Protein AF-A0AA97M068-F1 (afdb_monomer_lite)

Radius of gyration: 18.63 Å; chains: 1; bounding box: 34×58×49 Å

Secondary structure (DSSP, 8-state):
------PPPPPPS--HHHHHHH-S-EEEEESSSS-GGG--HHHHHHHHHHHH-TT--HHHHHHHHHHHHHHHGGGG-TTS-EEEEE-GGGGG--SS-TT--TT-TTGGG-TT----------

Foldseek 3Di:
DDDDPPDPPDPPPDPPLVVQVPAQEAEDEDDQAFTLLPDDLLRQLLVCDVVVDPDDDPVNSVVSSVSSVSSNVSVPDPRYYYHYDDDPVNVVDDSRPPDQPPPPPDLVPDPCNPPDPDDDDD

Organism: NCBI:txid483545

Sequence (122 aa):
MTGRARQPPRPSRFDPVRLEAAATHIRTFELGFIPGLLQHERYARTAIRAASGAGLSEEELDHFVSVRKQRQQILTRDENPVDAVVHKALLHQHLDEPDAPPNSAAWWNTPNAPTSPSRSFR

Structure (mmCIF, N/CA/C/O backbone):
data_AF-A0AA97M068-F1
#
_entry.id   AF-A0AA97M068-F1
#
loop_
_atom_site.group_PDB
_atom_site.id
_atom_site.type_symbol
_atom_site.label_atom_id
_atom_site.label_alt_id
_atom_site.label_comp_id
_atom_site.label_asym_id
_atom_site.label_entity_id
_atom_site.label_seq_id
_atom_site.pdbx_PDB_ins_code
_atom_site.Cartn_x
_atom_site.Cartn_y
_atom_site.Cartn_z
_atom_site.occupancy
_atom_site.B_iso_or_equiv
_atom_site.auth_seq_id
_atom_site.auth_comp_id
_atom_site.auth_asym_id
_atom_site.auth_atom_id
_atom_site.pdbx_PDB_model_num
ATOM 1 N N . MET A 1 1 ? 11.736 28.015 -32.429 1.00 41.38 1 MET A N 1
ATOM 2 C CA . MET A 1 1 ? 12.185 26.969 -31.483 1.00 41.38 1 MET A CA 1
ATOM 3 C C . MET A 1 1 ? 11.564 27.277 -30.131 1.00 41.38 1 MET A C 1
ATOM 5 O O . MET A 1 1 ? 12.128 28.053 -29.375 1.00 41.38 1 MET A O 1
ATOM 9 N N . THR A 1 2 ? 10.360 26.774 -29.861 1.00 43.75 2 THR A N 1
ATOM 10 C CA . THR A 1 2 ? 9.629 27.106 -28.627 1.00 43.75 2 THR A CA 1
ATOM 11 C C . THR A 1 2 ? 9.717 25.906 -27.695 1.00 43.75 2 THR A C 1
ATOM 13 O O . THR A 1 2 ? 9.081 24.882 -27.936 1.00 43.75 2 THR A O 1
ATOM 16 N N . GLY A 1 3 ? 10.579 26.003 -26.681 1.00 41.25 3 GLY A N 1
ATOM 17 C CA . GLY A 1 3 ? 10.739 24.973 -25.659 1.00 41.25 3 GLY A CA 1
ATOM 18 C C . GLY A 1 3 ? 9.432 24.797 -24.895 1.00 41.25 3 GLY A C 1
ATOM 19 O O . GLY A 1 3 ? 8.952 25.727 -24.250 1.00 41.25 3 GLY A O 1
ATOM 20 N N . ARG A 1 4 ? 8.832 23.609 -24.995 1.00 43.88 4 ARG A N 1
ATOM 21 C CA . ARG A 1 4 ? 7.651 23.237 -24.215 1.00 43.88 4 ARG A CA 1
ATOM 22 C C . ARG A 1 4 ? 8.056 23.228 -22.742 1.00 43.88 4 ARG A C 1
ATOM 24 O O . ARG A 1 4 ? 8.814 22.358 -22.321 1.00 43.88 4 ARG A O 1
ATOM 31 N N . ALA A 1 5 ? 7.579 24.212 -21.983 1.00 51.50 5 ALA A N 1
ATOM 32 C CA . ALA A 1 5 ? 7.773 24.270 -20.542 1.00 51.50 5 ALA A CA 1
ATOM 33 C C . ALA A 1 5 ? 7.322 22.942 -19.913 1.00 51.50 5 ALA A C 1
ATOM 35 O O . ALA A 1 5 ? 6.223 22.452 -20.193 1.00 51.50 5 ALA A O 1
ATOM 36 N N . ARG A 1 6 ? 8.193 22.346 -19.092 1.00 50.25 6 ARG A N 1
ATOM 37 C CA . ARG A 1 6 ? 7.891 21.157 -18.292 1.00 50.25 6 ARG A CA 1
ATOM 38 C C . ARG A 1 6 ? 6.772 21.555 -17.328 1.00 50.25 6 ARG A C 1
ATOM 40 O O . ARG A 1 6 ? 6.992 22.339 -16.411 1.00 50.25 6 ARG A O 1
ATOM 47 N N . GLN A 1 7 ? 5.549 21.118 -17.617 1.00 51.28 7 GLN A N 1
ATOM 48 C CA . GLN A 1 7 ? 4.380 21.467 -16.817 1.00 51.28 7 GLN A CA 1
ATOM 49 C C . GLN A 1 7 ? 4.585 20.920 -15.394 1.00 51.28 7 GLN A C 1
ATOM 51 O O . GLN A 1 7 ? 4.906 19.735 -15.272 1.00 51.28 7 GLN A O 1
ATOM 56 N N . PRO A 1 8 ? 4.427 21.734 -14.332 1.00 38.62 8 PRO A N 1
ATOM 57 C CA . PRO A 1 8 ? 4.489 21.224 -12.968 1.00 38.62 8 PRO A CA 1
ATOM 58 C C . PRO A 1 8 ? 3.429 20.129 -12.771 1.00 38.62 8 PRO A C 1
ATOM 60 O O . PRO A 1 8 ? 2.366 20.192 -13.409 1.00 38.62 8 PRO A O 1
ATOM 63 N N . PRO A 1 9 ? 3.698 19.123 -11.919 1.00 50.00 9 PRO A N 1
ATOM 64 C CA . PRO A 1 9 ? 2.733 18.071 -11.636 1.00 50.00 9 PRO A CA 1
ATOM 65 C C . PRO A 1 9 ? 1.425 18.716 -11.173 1.00 50.00 9 PRO A C 1
ATOM 67 O O . PRO A 1 9 ? 1.411 19.579 -10.294 1.00 50.00 9 PRO A O 1
ATOM 70 N N . ARG A 1 10 ? 0.312 18.351 -11.819 1.00 40.53 10 ARG A N 1
ATOM 71 C CA . ARG A 1 10 ? -1.005 18.859 -11.426 1.00 40.53 10 ARG A CA 1
ATOM 72 C C . ARG A 1 10 ? -1.267 18.435 -9.977 1.00 40.53 10 ARG A C 1
ATOM 74 O O . ARG A 1 10 ? -1.094 17.250 -9.689 1.00 40.53 10 ARG A O 1
ATOM 81 N N . PRO A 1 11 ? -1.713 19.337 -9.083 1.00 47.56 11 PRO A N 1
ATOM 82 C CA . PRO A 1 11 ? -2.094 18.930 -7.741 1.00 47.56 11 PRO A CA 1
ATOM 83 C C . PRO A 1 11 ? -3.225 17.908 -7.853 1.00 47.56 11 PRO A C 1
ATOM 85 O O . PRO A 1 11 ? -4.268 18.172 -8.461 1.00 47.56 11 PRO A O 1
ATOM 88 N N . SER A 1 12 ? -2.999 16.716 -7.307 1.00 55.00 12 SER A N 1
ATOM 89 C CA . SER A 1 12 ? -4.045 15.711 -7.183 1.00 55.00 12 SER A CA 1
ATOM 90 C C . SER A 1 12 ? -5.151 16.292 -6.302 1.00 55.00 12 SER A C 1
ATOM 92 O O . SER A 1 12 ? -4.901 16.678 -5.164 1.00 55.00 12 SER A O 1
ATOM 94 N N . ARG A 1 13 ? -6.393 16.333 -6.799 1.00 53.31 13 ARG A N 1
ATOM 95 C CA . ARG A 1 13 ? -7.581 16.615 -5.965 1.00 53.31 13 ARG A CA 1
ATOM 96 C C . ARG A 1 13 ? -7.794 15.564 -4.864 1.00 53.31 13 ARG A C 1
ATOM 98 O O . ARG A 1 13 ? -8.648 15.757 -4.006 1.00 53.31 13 ARG A O 1
ATOM 105 N N . PHE A 1 14 ? -7.032 14.476 -4.894 1.00 60.50 14 PHE A N 1
ATOM 106 C CA . PHE A 1 14 ? -7.046 13.402 -3.919 1.00 60.50 14 PHE A CA 1
ATOM 107 C C . PHE A 1 14 ? -5.750 13.446 -3.112 1.00 60.50 14 PHE A C 1
ATOM 109 O O . PHE A 1 14 ? -4.698 13.033 -3.604 1.00 60.50 14 PHE A O 1
ATOM 116 N N . ASP A 1 15 ? -5.846 13.966 -1.890 1.00 78.12 15 ASP A N 1
ATOM 117 C CA . ASP A 1 15 ? -4.848 13.788 -0.837 1.00 78.12 15 ASP A CA 1
ATOM 118 C C . ASP A 1 15 ? -5.284 12.578 0.008 1.00 78.12 15 ASP A C 1
ATOM 120 O O . ASP A 1 15 ? -6.156 12.715 0.875 1.00 78.12 15 ASP A O 1
ATOM 124 N N . PRO A 1 16 ? -4.760 11.374 -0.282 1.00 73.62 16 PRO A N 1
ATOM 125 C CA . PRO A 1 16 ? -5.200 10.156 0.384 1.00 73.62 16 PRO A CA 1
ATOM 126 C C . PRO A 1 16 ? -4.910 10.193 1.884 1.00 73.62 16 PRO A C 1
ATOM 128 O O . PRO A 1 16 ? -5.724 9.695 2.646 1.00 73.62 16 PRO A O 1
ATOM 131 N N . VAL A 1 17 ? -3.828 10.846 2.322 1.00 81.69 17 VAL A N 1
ATOM 132 C CA . VAL A 1 17 ? -3.455 10.917 3.743 1.00 81.69 17 VAL A CA 1
ATOM 133 C C . VAL A 1 17 ? -4.511 11.687 4.534 1.00 81.69 17 VAL A C 1
ATOM 135 O O . VAL A 1 17 ? -4.922 11.262 5.613 1.00 81.69 17 VAL A O 1
ATOM 138 N N . ARG A 1 18 ? -5.000 12.806 3.989 1.00 82.75 18 ARG A N 1
ATOM 139 C CA . ARG A 1 18 ? -6.067 13.584 4.637 1.00 82.75 18 ARG A CA 1
ATOM 140 C C . ARG A 1 18 ? -7.398 12.843 4.679 1.00 82.75 18 ARG A C 1
ATOM 142 O O . ARG A 1 18 ? -8.105 12.946 5.677 1.00 82.75 18 ARG A O 1
ATOM 149 N N . LEU A 1 19 ? -7.745 12.125 3.612 1.00 84.00 19 LEU A N 1
ATOM 150 C CA . LEU A 1 19 ? -8.979 11.337 3.564 1.00 84.00 19 LEU A CA 1
ATOM 151 C C . LEU A 1 19 ? -8.920 10.151 4.532 1.00 84.00 19 LEU A C 1
ATOM 153 O O . LEU A 1 19 ?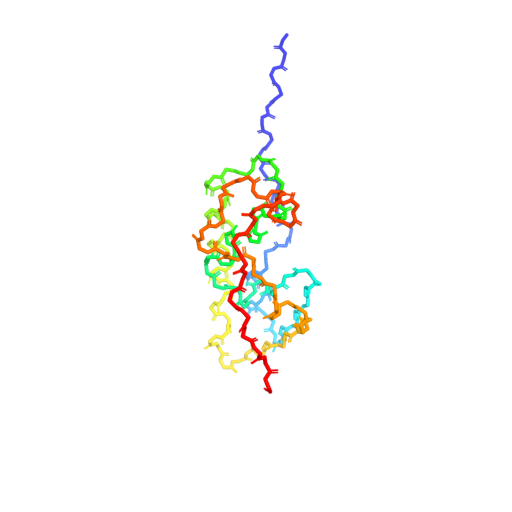 -9.875 9.912 5.262 1.00 84.00 19 LEU A O 1
ATOM 157 N N . GLU A 1 20 ? -7.785 9.460 4.589 1.00 83.69 20 GLU A N 1
ATOM 158 C CA . GLU A 1 20 ? -7.520 8.356 5.514 1.00 83.69 20 GLU A CA 1
ATOM 159 C C . GLU A 1 20 ? -7.563 8.803 6.975 1.00 83.69 20 GLU A C 1
ATOM 161 O O . GLU A 1 20 ? -8.127 8.108 7.814 1.00 83.69 20 GLU A O 1
ATOM 166 N N . ALA A 1 21 ? -7.032 9.990 7.281 1.00 83.38 21 ALA A N 1
ATOM 167 C CA . ALA A 1 21 ? -7.074 10.542 8.631 1.00 83.38 21 ALA A CA 1
ATOM 168 C C . ALA A 1 21 ? -8.504 10.811 9.134 1.00 83.38 21 ALA A C 1
ATOM 170 O O . ALA A 1 21 ? -8.726 10.780 10.341 1.00 83.38 21 ALA A O 1
ATOM 171 N N . ALA A 1 22 ? -9.454 11.075 8.232 1.00 84.56 22 ALA A N 1
ATOM 172 C CA . ALA A 1 22 ? -10.862 11.297 8.562 1.00 84.56 22 ALA A CA 1
ATOM 173 C C . ALA A 1 22 ? -11.734 10.037 8.405 1.00 84.56 22 ALA A C 1
ATOM 175 O O . ALA A 1 22 ? -12.917 10.068 8.743 1.00 84.56 22 ALA A O 1
ATOM 176 N N . ALA A 1 23 ? -11.187 8.949 7.858 1.00 85.75 23 ALA A N 1
ATOM 177 C CA . ALA A 1 23 ? -11.928 7.719 7.617 1.00 85.75 23 ALA A CA 1
ATOM 178 C C . ALA A 1 23 ? -12.077 6.913 8.911 1.00 85.75 23 ALA A C 1
ATOM 180 O O . ALA A 1 23 ? -11.109 6.730 9.637 1.00 85.75 23 ALA A O 1
ATOM 181 N N . THR A 1 24 ? -13.271 6.371 9.151 1.00 87.88 24 THR A N 1
ATOM 182 C CA . THR A 1 24 ? -13.541 5.440 10.261 1.00 87.88 24 THR A CA 1
ATOM 183 C C . THR A 1 24 ? -13.233 3.985 9.905 1.00 87.88 24 THR A C 1
ATOM 185 O O . THR A 1 24 ? -13.149 3.136 10.784 1.00 87.88 24 THR A O 1
ATOM 188 N N . HIS A 1 25 ? -13.090 3.670 8.614 1.00 89.00 25 HIS A N 1
ATOM 189 C CA . HIS A 1 25 ? -12.742 2.339 8.110 1.00 89.00 25 HIS A CA 1
ATOM 190 C C . HIS A 1 25 ? -12.088 2.486 6.739 1.00 89.00 25 HIS A C 1
ATOM 192 O O . HIS A 1 25 ? -12.614 3.180 5.865 1.00 89.00 25 HIS A O 1
ATOM 198 N N . ILE A 1 26 ? -10.961 1.811 6.526 1.00 89.69 26 ILE A N 1
ATOM 199 C CA . ILE A 1 26 ? -10.300 1.729 5.222 1.00 89.69 26 ILE A CA 1
ATOM 200 C C . ILE A 1 26 ? -10.473 0.331 4.641 1.00 89.69 26 ILE A C 1
ATOM 202 O O . ILE A 1 26 ? -10.179 -0.666 5.294 1.00 89.69 26 ILE A O 1
ATOM 206 N N . ARG A 1 27 ? -10.901 0.260 3.379 1.00 91.25 27 ARG A N 1
ATOM 207 C CA . ARG A 1 27 ? -10.896 -0.978 2.595 1.00 91.25 27 ARG A CA 1
ATOM 208 C C . ARG A 1 27 ? -10.047 -0.795 1.355 1.00 91.25 27 ARG A C 1
ATOM 210 O O . ARG A 1 27 ? -10.241 0.170 0.618 1.00 91.25 27 ARG A O 1
ATOM 217 N N . THR A 1 28 ? -9.124 -1.719 1.122 1.00 90.12 28 THR A N 1
ATOM 218 C CA . THR A 1 28 ? -8.209 -1.655 -0.018 1.00 90.12 28 THR A CA 1
ATOM 219 C C . THR A 1 28 ? -8.161 -2.967 -0.792 1.00 90.12 28 THR A C 1
ATOM 221 O O . THR A 1 28 ? -8.235 -4.059 -0.224 1.00 90.12 28 THR A O 1
ATOM 224 N N . PHE A 1 29 ? -8.048 -2.843 -2.111 1.00 91.75 29 PHE A N 1
ATOM 225 C CA . PHE A 1 29 ? -7.908 -3.951 -3.041 1.00 91.75 29 PHE A CA 1
ATOM 226 C C . PHE A 1 29 ? -7.057 -3.509 -4.229 1.00 91.75 29 PHE A C 1
ATOM 228 O O . PHE A 1 29 ? -7.331 -2.484 -4.853 1.00 91.75 29 PHE A O 1
ATOM 235 N N . GLU A 1 30 ? -6.051 -4.314 -4.555 1.00 90.50 30 GLU A N 1
ATOM 236 C CA . GLU A 1 30 ? -5.196 -4.135 -5.723 1.00 90.50 30 GLU A CA 1
ATOM 237 C C . GLU A 1 30 ? -5.041 -5.486 -6.430 1.00 90.50 30 GLU A C 1
ATOM 239 O O . GLU A 1 30 ? -4.829 -6.517 -5.794 1.00 90.50 30 GLU A O 1
ATOM 244 N N . LEU A 1 31 ? -5.194 -5.493 -7.758 1.00 89.38 31 LEU A N 1
ATOM 245 C CA . LEU A 1 31 ? -5.240 -6.738 -8.532 1.00 89.38 31 LEU A CA 1
ATOM 246 C C . LEU A 1 31 ? -3.844 -7.327 -8.779 1.00 89.38 31 LEU A C 1
ATOM 248 O O . LEU A 1 31 ? -3.668 -8.542 -8.740 1.00 89.38 31 LEU A O 1
ATOM 252 N N . GLY A 1 32 ? -2.871 -6.463 -9.075 1.00 90.00 32 GLY A N 1
ATOM 253 C CA . GLY A 1 32 ? -1.538 -6.861 -9.542 1.00 90.00 32 GLY A CA 1
ATOM 254 C C . GLY A 1 32 ? -0.422 -6.714 -8.514 1.00 90.00 32 GLY A C 1
ATOM 255 O O . GLY A 1 32 ? 0.694 -7.141 -8.780 1.00 90.00 32 GLY A O 1
ATOM 256 N N . PHE A 1 33 ? -0.705 -6.116 -7.358 1.00 92.25 33 PHE A N 1
ATOM 257 C CA . PHE A 1 33 ? 0.285 -5.843 -6.322 1.00 92.25 33 PHE A CA 1
ATOM 258 C C . PHE A 1 33 ? -0.325 -6.053 -4.945 1.00 92.25 33 PHE A C 1
ATOM 260 O O . PHE A 1 33 ? -1.538 -5.938 -4.763 1.00 92.25 33 PHE A O 1
ATOM 267 N N . ILE A 1 34 ? 0.526 -6.343 -3.960 1.00 92.75 34 ILE A N 1
ATOM 268 C CA . ILE A 1 34 ? 0.131 -6.230 -2.556 1.00 92.75 34 ILE A CA 1
ATOM 269 C C . ILE A 1 34 ? -0.377 -4.798 -2.330 1.00 92.75 34 ILE A C 1
ATOM 271 O O . ILE A 1 34 ? 0.315 -3.878 -2.761 1.00 92.75 34 ILE A O 1
ATOM 275 N N . PRO A 1 35 ? -1.533 -4.573 -1.675 1.00 93.00 35 PRO A N 1
ATOM 276 C CA . PRO A 1 35 ? -2.073 -3.233 -1.479 1.00 93.00 35 PRO A CA 1
ATOM 277 C C . PRO A 1 35 ? -1.045 -2.257 -0.911 1.00 93.00 35 PRO A C 1
ATOM 279 O O . PRO A 1 35 ? -0.332 -2.600 0.028 1.00 93.00 35 PRO A O 1
ATOM 282 N N . GLY A 1 36 ? -0.989 -1.034 -1.439 1.00 91.06 36 GLY A N 1
ATOM 283 C CA . GLY A 1 36 ? 0.053 -0.042 -1.161 1.00 91.06 36 GLY A CA 1
ATOM 284 C C . GLY A 1 36 ? 0.295 0.250 0.320 1.00 91.06 36 GLY A C 1
ATOM 285 O O . GLY A 1 36 ? 1.437 0.486 0.707 1.00 91.06 36 GLY A O 1
ATOM 286 N N . LEU A 1 37 ? -0.752 0.187 1.154 1.00 90.94 37 LEU A N 1
ATOM 287 C CA . LEU A 1 37 ? -0.616 0.321 2.609 1.00 90.94 37 LEU A CA 1
ATOM 288 C C . LEU A 1 37 ? 0.209 -0.816 3.223 1.00 90.94 37 LEU A C 1
ATOM 290 O O . LEU A 1 37 ? 0.904 -0.595 4.199 1.00 90.94 37 LEU A O 1
ATOM 294 N N . LEU A 1 38 ? 0.173 -2.020 2.663 1.00 90.62 38 LEU A N 1
ATOM 295 C CA . LEU A 1 38 ? 0.847 -3.205 3.198 1.00 90.62 38 LEU A CA 1
ATOM 296 C C . LEU A 1 38 ? 2.255 -3.424 2.613 1.00 90.62 38 LEU A C 1
ATOM 298 O O . LEU A 1 38 ? 2.939 -4.371 2.993 1.00 90.62 38 LEU A O 1
ATOM 302 N N . GLN A 1 39 ? 2.701 -2.578 1.680 1.00 91.50 39 GLN A N 1
ATOM 303 C CA . GLN A 1 39 ? 3.993 -2.727 1.001 1.00 91.50 39 GLN A CA 1
ATOM 304 C C . GLN A 1 39 ? 5.142 -2.202 1.868 1.00 91.50 39 GLN A C 1
ATOM 306 O O . GLN A 1 39 ? 5.162 -1.027 2.225 1.00 91.50 39 GLN A O 1
ATOM 311 N N . HIS A 1 40 ? 6.165 -3.007 2.145 1.00 89.31 40 HIS A N 1
ATOM 312 C CA . HIS A 1 40 ? 7.404 -2.461 2.709 1.00 89.31 40 HIS A CA 1
ATOM 313 C C . HIS A 1 40 ? 8.154 -1.608 1.671 1.00 89.31 40 HIS A C 1
ATOM 315 O O . HIS A 1 40 ? 7.919 -1.717 0.468 1.00 89.31 40 HIS A O 1
ATOM 321 N N . GLU A 1 41 ? 9.101 -0.781 2.122 1.00 89.62 41 GLU A N 1
ATOM 322 C CA . GLU A 1 41 ? 9.788 0.202 1.269 1.00 89.62 41 GLU A CA 1
ATOM 323 C C . GLU A 1 41 ? 10.378 -0.403 -0.015 1.00 89.62 41 GLU A C 1
ATOM 325 O O . GLU A 1 41 ? 10.167 0.122 -1.107 1.00 89.62 41 GLU A O 1
ATOM 330 N N . ARG A 1 42 ? 11.079 -1.535 0.101 1.00 88.75 42 ARG A N 1
ATOM 331 C CA . ARG A 1 42 ? 11.641 -2.233 -1.062 1.00 88.75 42 ARG A CA 1
ATOM 332 C C . ARG A 1 42 ? 10.570 -2.679 -2.071 1.00 88.75 42 ARG A C 1
ATOM 334 O O . ARG A 1 42 ? 10.752 -2.421 -3.255 1.00 88.75 42 ARG A O 1
ATOM 341 N N . TYR A 1 43 ? 9.453 -3.248 -1.612 1.00 90.69 43 TYR A N 1
ATOM 342 C CA . TYR A 1 43 ? 8.341 -3.641 -2.483 1.00 90.69 43 TYR A CA 1
ATOM 343 C C . TYR A 1 43 ? 7.717 -2.432 -3.158 1.00 90.69 43 TYR A C 1
ATOM 345 O O . TYR A 1 43 ? 7.493 -2.424 -4.366 1.00 90.69 43 TYR A O 1
ATOM 353 N N . ALA A 1 44 ? 7.480 -1.371 -2.384 1.00 91.50 44 ALA A N 1
ATOM 354 C CA . ALA A 1 44 ? 6.940 -0.125 -2.899 1.00 91.50 44 ALA A CA 1
ATOM 355 C C . ALA A 1 44 ? 7.811 0.424 -4.033 1.00 91.50 44 ALA A C 1
ATOM 357 O O . ALA A 1 44 ? 7.279 0.768 -5.087 1.00 91.50 44 ALA A O 1
ATOM 358 N N . ARG A 1 45 ? 9.140 0.450 -3.859 1.00 92.12 45 ARG A N 1
ATOM 359 C CA . ARG A 1 45 ? 10.069 0.906 -4.903 1.00 92.12 45 ARG A CA 1
ATOM 360 C C . ARG A 1 45 ? 9.908 0.101 -6.193 1.00 92.12 45 ARG A C 1
ATOM 362 O O . ARG A 1 45 ? 9.758 0.697 -7.262 1.00 92.12 45 ARG A O 1
ATOM 369 N N . THR A 1 46 ? 9.895 -1.228 -6.106 1.00 91.31 46 THR A N 1
ATOM 370 C CA . THR A 1 46 ? 9.755 -2.079 -7.293 1.00 91.31 46 THR A CA 1
ATOM 371 C C . THR A 1 46 ? 8.384 -1.935 -7.947 1.00 91.31 46 THR A C 1
ATOM 373 O O . THR A 1 46 ? 8.302 -1.756 -9.161 1.00 91.31 46 THR A O 1
A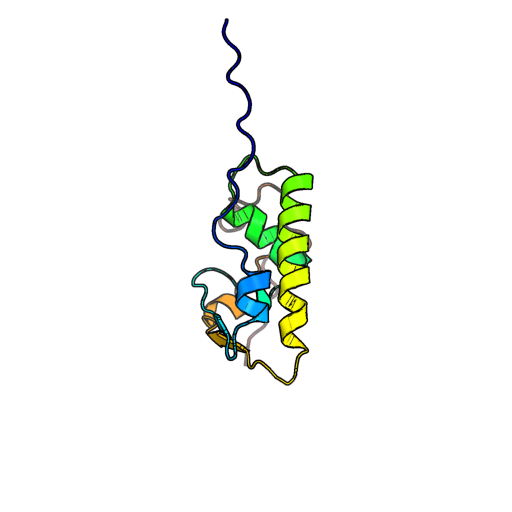TOM 376 N N . ALA A 1 47 ? 7.310 -1.930 -7.155 1.00 90.38 47 ALA A N 1
ATOM 377 C CA . ALA A 1 47 ? 5.943 -1.770 -7.641 1.00 90.38 47 ALA A CA 1
ATOM 378 C C . ALA A 1 47 ? 5.732 -0.416 -8.336 1.00 90.38 47 ALA A C 1
ATOM 380 O O . ALA A 1 47 ? 5.128 -0.356 -9.405 1.00 90.38 47 ALA A O 1
ATOM 381 N N . ILE A 1 48 ? 6.271 0.674 -7.776 1.00 90.00 48 ILE A N 1
ATOM 382 C CA . ILE A 1 48 ? 6.198 2.008 -8.388 1.00 90.00 48 ILE A CA 1
ATOM 383 C C . ILE A 1 48 ? 6.932 2.024 -9.729 1.00 90.00 48 ILE A C 1
ATOM 385 O O . ILE A 1 48 ? 6.380 2.527 -10.707 1.00 90.00 48 ILE A O 1
ATOM 389 N N . ARG A 1 49 ? 8.148 1.464 -9.795 1.00 89.94 49 ARG A N 1
ATOM 390 C CA . ARG A 1 49 ? 8.907 1.372 -11.051 1.00 89.94 49 ARG A CA 1
ATOM 391 C C . ARG A 1 49 ? 8.152 0.549 -12.098 1.00 89.94 49 ARG A C 1
ATOM 393 O O . ARG A 1 49 ? 8.025 0.994 -13.235 1.00 89.94 49 ARG A O 1
ATOM 400 N N . ALA A 1 50 ? 7.590 -0.594 -11.704 1.00 87.56 50 ALA A N 1
ATOM 401 C CA . ALA A 1 50 ? 6.802 -1.448 -12.591 1.00 87.56 50 ALA A CA 1
ATOM 402 C C . ALA A 1 50 ? 5.542 -0.742 -13.129 1.00 87.56 50 ALA A C 1
ATOM 404 O O . ALA A 1 50 ? 5.210 -0.889 -14.3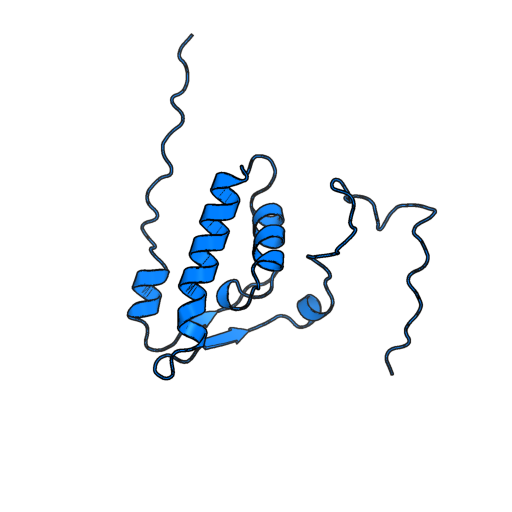02 1.00 87.56 50 ALA A O 1
ATOM 405 N N . ALA A 1 51 ? 4.861 0.052 -12.297 1.00 86.94 51 ALA A N 1
ATOM 406 C CA . ALA A 1 51 ? 3.633 0.753 -12.674 1.00 86.94 51 ALA A CA 1
ATOM 407 C C . ALA A 1 51 ? 3.865 2.061 -13.456 1.00 86.94 51 ALA A C 1
ATOM 409 O O . ALA A 1 51 ? 2.999 2.466 -14.228 1.00 86.94 51 ALA A O 1
ATOM 410 N N . SER A 1 52 ? 5.003 2.735 -13.255 1.00 83.88 52 SER A N 1
ATOM 411 C CA . SER A 1 52 ? 5.266 4.068 -13.831 1.00 83.88 52 SER A CA 1
ATOM 412 C C . SER A 1 52 ? 5.884 4.028 -15.233 1.00 83.88 52 SER A C 1
ATOM 414 O O . SER A 1 52 ? 5.908 5.051 -15.915 1.00 83.88 52 SER A O 1
ATOM 416 N N . GLY A 1 53 ? 6.365 2.864 -15.684 1.00 76.00 53 GLY A N 1
ATOM 417 C CA . GLY A 1 53 ? 7.035 2.716 -16.978 1.00 76.00 53 GLY A CA 1
ATOM 418 C C . GLY A 1 53 ? 8.399 3.420 -17.045 1.00 76.00 53 GLY A C 1
ATOM 419 O O . GLY A 1 53 ? 9.001 3.767 -16.028 1.00 76.00 53 GLY A O 1
ATOM 420 N N . ALA A 1 54 ? 8.917 3.613 -18.262 1.00 75.38 54 ALA A N 1
ATOM 421 C CA . ALA A 1 54 ? 10.200 4.283 -18.473 1.00 75.38 54 ALA A CA 1
ATOM 422 C C . ALA A 1 54 ? 10.097 5.796 -18.196 1.00 75.38 54 ALA A C 1
ATOM 424 O O . ALA A 1 54 ? 9.200 6.460 -18.712 1.00 75.38 54 ALA A O 1
ATOM 425 N N . GLY A 1 55 ? 11.055 6.346 -17.440 1.00 79.94 55 GLY A N 1
ATOM 426 C CA . GLY A 1 55 ? 11.200 7.795 -17.234 1.00 79.94 55 GLY A CA 1
ATOM 427 C C . GLY A 1 55 ? 10.928 8.308 -15.818 1.00 79.94 55 GLY A C 1
ATOM 428 O O . GLY A 1 55 ? 11.029 9.512 -15.606 1.00 79.94 55 GLY A O 1
ATOM 429 N N . LEU A 1 56 ? 10.625 7.430 -14.858 1.00 87.31 56 LEU A N 1
ATOM 430 C CA . LEU A 1 56 ? 10.533 7.808 -13.449 1.00 87.31 56 LEU A CA 1
ATOM 431 C C . LEU A 1 56 ? 11.928 8.127 -12.889 1.00 87.31 56 LEU A C 1
ATOM 433 O O . LEU A 1 56 ? 12.819 7.276 -12.931 1.00 87.31 56 LEU A O 1
ATOM 437 N N . SER A 1 57 ? 12.117 9.336 -12.362 1.00 89.88 57 SER A N 1
ATOM 438 C CA . SER A 1 57 ? 13.361 9.707 -11.677 1.00 89.88 57 SER A CA 1
ATOM 439 C C . SER A 1 57 ? 13.436 9.125 -10.260 1.00 89.88 57 SER A C 1
ATOM 441 O O . SER A 1 57 ? 12.414 8.817 -9.646 1.00 89.88 57 SER A O 1
ATOM 443 N N . GLU A 1 58 ? 14.648 9.004 -9.708 1.00 89.38 58 GLU A N 1
ATOM 444 C CA . GLU A 1 58 ? 14.830 8.553 -8.317 1.00 89.38 58 GLU A CA 1
ATOM 445 C C . GLU A 1 58 ? 14.186 9.513 -7.304 1.00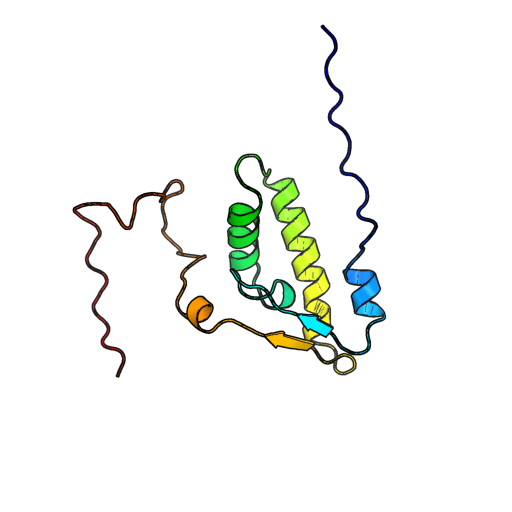 89.38 58 GLU A C 1
ATOM 447 O O . GLU A 1 58 ? 13.617 9.061 -6.318 1.00 89.38 58 GLU A O 1
ATOM 452 N N . GLU A 1 59 ? 14.184 10.821 -7.576 1.00 90.44 59 GLU A N 1
ATOM 453 C CA . GLU A 1 59 ? 13.527 11.814 -6.714 1.00 90.44 59 GLU A CA 1
ATOM 454 C C . GLU A 1 59 ? 12.000 11.625 -6.689 1.00 90.44 59 GLU A C 1
ATOM 456 O O . GLU A 1 59 ? 11.377 11.639 -5.625 1.00 90.44 59 GLU A O 1
ATOM 461 N N . GLU A 1 60 ? 11.384 11.381 -7.851 1.00 90.00 60 GLU A N 1
ATOM 462 C CA . GLU A 1 60 ? 9.951 11.072 -7.938 1.00 90.00 60 GLU A CA 1
ATOM 463 C C . GLU A 1 60 ? 9.626 9.734 -7.259 1.00 90.00 60 GLU A C 1
ATOM 465 O O . GLU A 1 60 ? 8.614 9.618 -6.565 1.00 90.00 60 GLU A O 1
ATOM 470 N N . LEU A 1 61 ? 10.492 8.728 -7.414 1.00 91.62 61 LEU A N 1
ATOM 471 C CA . LEU A 1 61 ? 10.356 7.441 -6.737 1.00 91.62 61 LEU A CA 1
ATOM 472 C C . LEU A 1 61 ? 10.385 7.601 -5.214 1.00 91.62 61 LEU A C 1
ATOM 474 O O . LEU A 1 61 ? 9.479 7.115 -4.534 1.00 91.62 61 LEU A O 1
ATOM 478 N N . ASP A 1 62 ? 11.390 8.296 -4.684 1.00 92.31 62 ASP A N 1
ATOM 479 C CA . ASP A 1 62 ? 11.532 8.559 -3.253 1.00 92.31 62 ASP A CA 1
ATOM 480 C C . ASP A 1 62 ? 10.330 9.341 -2.711 1.00 92.31 62 ASP A C 1
ATOM 482 O O . ASP A 1 62 ? 9.817 9.024 -1.634 1.00 92.31 62 ASP A O 1
ATOM 486 N N . HIS A 1 63 ? 9.805 10.297 -3.484 1.00 90.88 63 HIS A N 1
ATOM 487 C CA . HIS A 1 63 ? 8.573 11.000 -3.139 1.00 90.88 63 HIS A CA 1
ATOM 488 C C . HIS A 1 63 ? 7.375 10.040 -3.019 1.00 90.88 63 HIS A C 1
ATOM 490 O O . HIS A 1 63 ? 6.680 10.038 -1.999 1.00 90.88 63 HIS A O 1
ATOM 496 N N . PHE A 1 64 ? 7.145 9.168 -4.006 1.00 90.56 64 PHE A N 1
ATOM 497 C CA . PHE A 1 64 ? 6.040 8.201 -3.965 1.00 90.56 64 PHE A CA 1
ATOM 498 C C . PHE A 1 64 ? 6.181 7.160 -2.848 1.00 90.56 64 PHE A C 1
ATOM 500 O O . PHE A 1 64 ? 5.179 6.741 -2.256 1.00 90.56 64 PHE A O 1
ATOM 507 N N . VAL A 1 65 ? 7.408 6.731 -2.553 1.00 92.69 65 VAL A N 1
ATOM 508 C CA . VAL A 1 65 ? 7.710 5.845 -1.422 1.00 92.69 65 VAL A CA 1
ATOM 509 C C . VAL A 1 65 ? 7.421 6.558 -0.104 1.00 92.69 65 VAL A C 1
ATOM 511 O O . VAL A 1 65 ? 6.768 5.983 0.765 1.00 92.69 65 VAL A O 1
ATOM 514 N N . SER A 1 66 ? 7.841 7.816 0.032 1.00 91.38 66 SER A N 1
ATOM 515 C CA . SER A 1 66 ? 7.591 8.635 1.221 1.00 91.38 66 SER A CA 1
ATOM 516 C C . SER A 1 66 ? 6.094 8.779 1.506 1.00 91.38 66 SER A C 1
ATOM 518 O O . SER A 1 66 ? 5.651 8.514 2.624 1.00 91.38 66 SER A O 1
ATOM 520 N N . VAL A 1 67 ? 5.286 9.064 0.478 1.00 89.69 67 VAL A N 1
ATOM 521 C CA . VAL A 1 67 ? 3.821 9.124 0.609 1.00 89.69 67 VAL A CA 1
ATOM 522 C C . VAL A 1 67 ? 3.243 7.784 1.083 1.00 89.69 67 VAL A C 1
ATOM 524 O O . VAL A 1 67 ? 2.407 7.767 1.985 1.00 89.69 67 VAL A O 1
ATOM 527 N N . ARG A 1 68 ? 3.693 6.640 0.542 1.00 89.81 68 ARG A N 1
ATOM 528 C CA . ARG A 1 68 ? 3.255 5.311 1.027 1.00 89.81 68 ARG A CA 1
ATOM 529 C C . ARG A 1 68 ? 3.627 5.077 2.494 1.00 89.81 68 ARG A C 1
ATOM 531 O O . ARG A 1 68 ? 2.783 4.616 3.259 1.00 89.81 68 ARG A O 1
ATOM 538 N N . LYS A 1 69 ? 4.852 5.430 2.899 1.00 88.06 69 LYS A N 1
ATOM 539 C CA . LYS A 1 69 ? 5.315 5.305 4.293 1.00 88.06 69 LYS A CA 1
ATOM 540 C C . LYS A 1 69 ? 4.510 6.189 5.244 1.00 88.06 69 LYS A C 1
ATOM 542 O O . LYS A 1 69 ? 4.212 5.771 6.358 1.00 88.06 69 LYS A O 1
ATOM 547 N N . GLN A 1 70 ? 4.118 7.384 4.807 1.00 88.75 70 GLN A N 1
ATOM 548 C CA . GLN A 1 70 ? 3.252 8.257 5.597 1.00 88.75 70 GLN A CA 1
ATOM 549 C C . GLN A 1 70 ? 1.868 7.632 5.803 1.00 88.75 70 GLN A C 1
ATOM 551 O O . GLN A 1 70 ? 1.375 7.598 6.927 1.00 88.75 70 GLN A O 1
ATOM 556 N N . ARG A 1 71 ? 1.269 7.073 4.743 1.00 89.38 71 ARG A N 1
ATOM 557 C CA . ARG A 1 71 ? -0.025 6.372 4.824 1.00 89.38 71 ARG A CA 1
ATOM 558 C C . ARG A 1 71 ? 0.034 5.156 5.749 1.00 89.38 71 ARG A C 1
ATOM 560 O O . ARG A 1 71 ? -0.910 4.907 6.487 1.00 89.38 71 ARG A O 1
ATOM 567 N N . GLN A 1 72 ? 1.158 4.438 5.780 1.00 89.00 72 GLN A N 1
ATOM 568 C CA . GLN A 1 72 ? 1.356 3.267 6.646 1.00 89.00 72 GLN A CA 1
ATOM 569 C C . GLN A 1 72 ? 1.187 3.526 8.143 1.00 89.00 72 GLN A C 1
ATOM 571 O O . GLN A 1 72 ? 0.877 2.592 8.878 1.00 89.00 72 GLN A O 1
ATOM 576 N N . GLN A 1 73 ? 1.324 4.774 8.594 1.00 85.69 73 GLN A N 1
ATOM 577 C CA . GLN A 1 73 ? 1.091 5.145 9.992 1.00 85.69 73 GLN A CA 1
ATOM 578 C C . GLN A 1 73 ? -0.334 4.822 10.465 1.00 85.69 73 GLN A C 1
ATOM 580 O O . GLN A 1 73 ? -0.569 4.713 11.666 1.00 85.69 73 GLN A O 1
ATOM 585 N N . ILE A 1 74 ? -1.293 4.656 9.547 1.00 86.88 74 ILE A N 1
ATOM 586 C CA . ILE A 1 74 ? -2.659 4.279 9.912 1.00 86.88 74 ILE A CA 1
ATOM 587 C C . ILE A 1 74 ? -2.790 2.823 10.360 1.00 86.88 74 ILE A C 1
ATOM 589 O O . ILE A 1 74 ? -3.686 2.519 11.136 1.00 86.88 74 ILE A O 1
ATOM 593 N N . LEU A 1 75 ? -1.886 1.933 9.932 1.00 86.31 75 LEU A N 1
ATOM 594 C CA . LEU A 1 75 ? -1.935 0.511 10.295 1.00 86.31 75 LEU A CA 1
ATOM 595 C C . LEU A 1 75 ? -1.675 0.261 11.784 1.00 86.31 75 LEU A C 1
ATOM 597 O O . LEU A 1 75 ? -1.962 -0.823 12.278 1.00 86.31 75 LEU A O 1
ATOM 601 N N . THR A 1 76 ? -1.109 1.242 12.489 1.00 84.12 76 THR A N 1
ATOM 602 C CA . THR A 1 76 ? -0.792 1.154 13.919 1.00 84.12 76 THR A CA 1
ATOM 603 C C . THR A 1 76 ? -1.782 1.920 14.797 1.00 84.12 76 THR A C 1
ATOM 605 O O . THR A 1 76 ? -1.516 2.091 15.983 1.00 84.12 76 THR A O 1
ATOM 608 N N . ARG A 1 77 ? -2.874 2.455 14.235 1.00 80.50 77 ARG A N 1
ATOM 609 C CA . ARG A 1 77 ? -3.916 3.150 15.004 1.00 80.50 77 ARG A CA 1
ATOM 610 C C . ARG A 1 77 ? -5.015 2.170 15.398 1.00 80.50 77 ARG A C 1
ATOM 612 O O . ARG A 1 77 ? -5.535 1.465 14.541 1.00 80.50 77 ARG A O 1
ATOM 619 N N . ASP A 1 78 ? -5.430 2.210 16.659 1.00 73.06 78 ASP A N 1
ATOM 620 C CA . ASP A 1 78 ? -6.506 1.348 17.173 1.00 73.06 78 ASP A CA 1
ATOM 621 C C . ASP A 1 78 ? -7.904 1.765 16.674 1.00 73.06 78 ASP A C 1
ATOM 623 O O . ASP A 1 78 ? -8.851 0.985 16.705 1.00 73.06 78 ASP A O 1
ATOM 627 N N . GLU A 1 79 ? -8.041 3.007 16.208 1.00 75.69 79 GLU A N 1
ATOM 628 C CA . GLU A 1 79 ? -9.330 3.679 15.995 1.00 75.69 79 GLU A CA 1
ATOM 629 C C . GLU A 1 79 ? -9.942 3.420 14.607 1.00 75.69 79 GLU A C 1
ATOM 631 O O . GLU A 1 79 ? -11.150 3.567 14.430 1.00 75.69 79 GLU A O 1
ATOM 636 N N . ASN A 1 80 ? -9.121 3.020 13.627 1.00 77.94 80 ASN A N 1
ATOM 637 C CA . ASN A 1 80 ? -9.495 2.958 12.211 1.00 77.94 80 ASN A CA 1
ATOM 638 C C . ASN A 1 80 ? -9.090 1.604 11.606 1.00 77.94 80 ASN A C 1
ATOM 640 O O . ASN A 1 80 ? -7.978 1.483 11.079 1.00 77.94 80 ASN A O 1
ATOM 644 N N . PRO A 1 81 ? -9.958 0.577 11.651 1.00 81.19 81 PRO A N 1
ATOM 645 C CA . PRO A 1 81 ? -9.640 -0.725 11.082 1.00 81.19 81 PRO A CA 1
ATOM 646 C C . PRO A 1 81 ? -9.344 -0.628 9.579 1.00 81.19 81 PRO A C 1
ATOM 648 O O . PRO A 1 81 ? -9.977 0.132 8.835 1.00 81.19 81 PRO A O 1
ATOM 651 N N . VAL A 1 82 ? -8.379 -1.434 9.134 1.00 90.12 82 VAL A N 1
ATOM 652 C CA . VAL A 1 82 ? -7.981 -1.554 7.729 1.00 90.12 82 VAL A CA 1
ATOM 653 C C . VAL A 1 82 ? -8.244 -2.978 7.255 1.00 90.12 82 VAL A C 1
ATOM 655 O O . VAL A 1 82 ? -7.564 -3.908 7.681 1.00 90.12 82 VAL A O 1
ATOM 658 N N . ASP A 1 83 ? -9.186 -3.136 6.324 1.00 92.81 83 ASP A N 1
ATOM 659 C CA . ASP A 1 83 ? -9.386 -4.398 5.614 1.00 92.81 83 ASP A CA 1
ATOM 660 C C . ASP A 1 83 ? -8.640 -4.354 4.282 1.00 92.81 83 ASP A C 1
ATOM 662 O O . ASP A 1 83 ? -8.809 -3.435 3.472 1.00 92.81 83 ASP A O 1
ATOM 666 N N . ALA A 1 84 ? -7.854 -5.389 4.014 1.00 93.12 84 ALA A N 1
ATOM 667 C CA . ALA A 1 84 ? -7.166 -5.551 2.746 1.00 93.12 84 ALA A CA 1
ATOM 668 C C . ALA A 1 84 ? -7.551 -6.879 2.103 1.00 93.12 84 ALA A C 1
ATOM 670 O O . ALA A 1 84 ? -7.409 -7.944 2.704 1.00 93.12 84 ALA A O 1
ATOM 671 N N . VAL A 1 85 ? -7.997 -6.816 0.851 1.00 94.44 85 VAL A N 1
ATOM 672 C CA . VAL A 1 85 ? -8.188 -8.009 0.029 1.00 94.44 85 VAL A CA 1
ATOM 673 C C . VAL A 1 85 ? -6.936 -8.201 -0.813 1.00 94.44 85 VAL A C 1
ATOM 675 O O . VAL A 1 85 ? -6.599 -7.361 -1.647 1.00 94.44 85 VAL A O 1
ATOM 678 N N . VAL A 1 86 ? -6.248 -9.319 -0.588 1.00 93.06 86 VAL A N 1
ATOM 679 C CA . VAL A 1 86 ? -5.028 -9.682 -1.313 1.00 93.06 86 VAL A CA 1
ATOM 680 C C . VAL A 1 86 ? -5.303 -10.909 -2.165 1.00 93.06 86 VAL A C 1
ATOM 682 O O . VAL A 1 86 ? -5.751 -11.942 -1.666 1.00 93.06 86 VAL A O 1
ATOM 685 N N . HIS A 1 87 ? -5.010 -10.818 -3.462 1.00 92.88 87 HIS A N 1
ATOM 686 C CA . HIS A 1 87 ? -5.104 -11.980 -4.332 1.00 92.88 87 HIS A CA 1
ATOM 687 C C . HIS A 1 87 ? -4.010 -12.993 -3.966 1.00 92.88 87 HIS A C 1
ATOM 689 O O . HIS A 1 87 ? -2.825 -12.669 -4.012 1.00 92.88 87 HIS A O 1
ATOM 695 N N . LYS A 1 88 ? -4.385 -14.241 -3.649 1.00 91.94 88 LYS A N 1
ATOM 696 C CA . LYS A 1 88 ? -3.447 -15.282 -3.178 1.00 91.94 88 LYS A CA 1
ATOM 697 C C . LYS A 1 88 ? -2.231 -15.463 -4.091 1.00 91.94 88 LYS A C 1
ATOM 699 O O . LYS A 1 88 ? -1.130 -15.672 -3.598 1.00 91.94 88 LYS A O 1
ATOM 704 N N . ALA A 1 89 ? -2.416 -15.358 -5.408 1.00 90.38 89 ALA A N 1
ATOM 705 C CA . ALA A 1 89 ? -1.317 -15.482 -6.369 1.00 90.38 89 ALA A CA 1
ATOM 706 C C . ALA A 1 89 ? -0.164 -14.492 -6.112 1.00 90.38 89 ALA A C 1
ATOM 708 O O . ALA A 1 89 ? 0.979 -14.827 -6.398 1.00 90.38 89 ALA A O 1
ATOM 709 N N . LEU A 1 90 ? -0.437 -13.320 -5.526 1.00 89.50 90 LEU A N 1
ATOM 710 C CA . LEU A 1 90 ? 0.581 -12.316 -5.205 1.00 89.50 90 LEU A CA 1
ATOM 711 C C . LEU A 1 90 ? 1.553 -12.787 -4.118 1.00 89.50 90 LEU A C 1
ATOM 713 O O . LEU A 1 90 ? 2.701 -12.365 -4.116 1.00 89.50 90 LEU A O 1
ATOM 717 N N . LEU A 1 91 ? 1.135 -13.709 -3.243 1.00 85.06 91 LEU A N 1
ATOM 718 C CA . LEU A 1 91 ? 2.017 -14.320 -2.239 1.00 85.06 91 LEU A CA 1
ATOM 719 C C . LEU A 1 91 ? 3.066 -15.253 -2.863 1.00 85.06 91 LEU A C 1
ATOM 721 O O . LEU A 1 91 ? 4.013 -15.651 -2.193 1.00 85.06 91 LEU A O 1
ATOM 725 N N . HIS A 1 92 ? 2.886 -15.611 -4.135 1.00 85.50 92 HIS A N 1
ATOM 726 C CA . HIS A 1 92 ? 3.801 -16.452 -4.903 1.00 85.50 92 HIS A CA 1
ATOM 727 C C . HIS A 1 92 ? 4.597 -15.657 -5.948 1.00 85.50 92 HIS A C 1
ATOM 729 O O . HIS A 1 92 ? 5.393 -16.242 -6.678 1.00 85.50 92 HIS A O 1
ATOM 735 N N . GLN A 1 93 ? 4.382 -14.342 -6.053 1.00 79.00 93 GLN A N 1
ATOM 736 C CA . GLN A 1 93 ? 5.098 -13.489 -6.996 1.00 79.00 93 GLN A CA 1
ATOM 737 C C . GLN A 1 93 ? 6.303 -12.841 -6.316 1.00 79.00 93 GLN A C 1
ATOM 739 O O . GLN A 1 93 ? 6.165 -12.097 -5.346 1.00 79.00 93 GLN A O 1
ATOM 744 N N . HIS A 1 94 ? 7.489 -13.084 -6.867 1.00 75.69 94 HIS A N 1
ATOM 745 C CA . HIS A 1 94 ? 8.714 -12.406 -6.460 1.00 75.69 94 HIS A CA 1
ATOM 746 C C . HIS A 1 94 ? 8.863 -11.117 -7.263 1.00 75.69 94 HIS A C 1
ATOM 748 O O . HIS A 1 94 ? 9.451 -11.098 -8.339 1.00 75.69 94 HIS A O 1
ATOM 754 N N . LEU A 1 95 ? 8.280 -10.033 -6.753 1.00 75.12 95 LEU A N 1
ATOM 755 C CA . LEU A 1 95 ? 8.482 -8.715 -7.352 1.00 75.12 95 LEU A CA 1
ATOM 756 C C . LEU A 1 95 ? 9.864 -8.157 -6.986 1.00 75.12 95 LEU A C 1
ATOM 758 O O . LEU A 1 95 ? 10.518 -7.529 -7.807 1.00 75.12 95 LEU A O 1
ATOM 762 N N . ASP A 1 96 ? 10.336 -8.455 -5.777 1.00 66.44 96 ASP A N 1
ATOM 763 C CA . ASP A 1 96 ? 11.509 -7.822 -5.179 1.00 66.44 96 ASP A CA 1
ATOM 764 C C . ASP A 1 96 ? 12.727 -8.745 -5.185 1.00 66.44 96 ASP A C 1
ATOM 766 O O . ASP A 1 96 ? 13.421 -8.844 -4.176 1.00 66.44 96 ASP A O 1
ATOM 770 N N . GLU A 1 97 ? 12.983 -9.482 -6.260 1.00 62.44 97 GLU A N 1
ATOM 771 C CA . GLU A 1 97 ? 14.109 -10.422 -6.313 1.00 62.44 97 GLU A CA 1
ATOM 772 C C . GLU A 1 97 ? 15.448 -9.689 -6.021 1.00 62.44 97 GLU A C 1
ATOM 774 O O . GLU A 1 97 ? 15.749 -8.693 -6.681 1.00 62.44 97 GLU A O 1
ATOM 779 N N . PRO A 1 98 ? 16.249 -10.116 -5.020 1.00 53.44 98 PRO A N 1
ATOM 780 C CA . PRO A 1 98 ? 17.476 -9.414 -4.605 1.00 53.44 98 PRO A CA 1
ATOM 781 C C . PRO A 1 98 ? 18.567 -9.307 -5.665 1.00 53.44 98 PRO A C 1
ATOM 783 O O . PRO A 1 98 ? 19.350 -8.368 -5.588 1.00 53.44 98 PRO A O 1
ATOM 786 N N . ASP A 1 99 ? 18.570 -10.200 -6.654 1.00 51.62 99 ASP A N 1
ATOM 787 C CA . ASP A 1 99 ? 19.639 -10.313 -7.654 1.00 51.62 99 ASP A CA 1
ATOM 788 C C . ASP A 1 99 ? 19.131 -10.263 -9.103 1.00 51.62 99 ASP A C 1
ATOM 790 O O . ASP A 1 99 ? 19.850 -10.637 -10.031 1.00 51.62 99 ASP A O 1
ATOM 794 N N . ALA A 1 100 ? 17.895 -9.808 -9.347 1.00 48.81 100 ALA A N 1
ATOM 795 C CA . ALA A 1 100 ? 17.421 -9.684 -10.722 1.00 48.81 100 ALA A CA 1
ATOM 796 C C . ALA A 1 100 ? 18.216 -8.583 -11.455 1.00 48.81 100 ALA A C 1
ATOM 798 O O . ALA A 1 100 ? 18.165 -7.418 -11.047 1.00 48.81 100 ALA A O 1
ATOM 799 N N . PRO A 1 101 ? 18.937 -8.904 -12.550 1.00 45.97 101 PRO A N 1
ATOM 800 C CA . PRO A 1 101 ? 19.671 -7.897 -13.297 1.00 45.97 101 PRO A CA 1
ATOM 801 C C . PRO A 1 101 ? 18.696 -6.856 -13.876 1.00 45.97 101 PRO A C 1
ATOM 803 O O . PRO A 1 101 ? 17.560 -7.202 -14.227 1.00 45.97 101 PRO A O 1
ATOM 806 N N . PRO A 1 102 ? 19.127 -5.587 -14.012 1.00 43.22 102 PRO A N 1
ATOM 807 C CA . PRO A 1 102 ? 18.267 -4.422 -14.265 1.00 43.22 102 PRO A CA 1
ATOM 808 C C . PRO A 1 102 ? 17.504 -4.411 -15.610 1.00 43.22 102 PRO A C 1
ATOM 810 O O . PRO A 1 102 ? 16.850 -3.425 -15.933 1.00 43.22 102 PRO A O 1
ATOM 813 N N . ASN A 1 103 ? 17.544 -5.490 -16.398 1.00 45.75 103 ASN A N 1
ATOM 814 C CA . ASN A 1 103 ? 16.864 -5.646 -17.688 1.00 45.75 103 ASN A CA 1
ATOM 815 C C . ASN A 1 103 ? 16.216 -7.035 -17.891 1.00 45.75 103 ASN A C 1
ATOM 817 O O . ASN A 1 103 ? 16.095 -7.502 -19.025 1.00 45.75 103 ASN A O 1
ATOM 821 N N . SER A 1 104 ? 15.788 -7.708 -16.819 1.00 47.78 104 SER A N 1
ATOM 822 C CA . SER A 1 104 ? 15.232 -9.072 -16.840 1.00 47.78 104 SER A CA 1
ATOM 823 C C . SER A 1 104 ? 13.817 -9.191 -17.444 1.00 47.78 104 SER A C 1
ATOM 825 O O . SER A 1 104 ? 12.928 -9.836 -16.900 1.00 47.78 104 SER A O 1
ATOM 827 N N . ALA A 1 105 ? 13.616 -8.674 -18.655 1.00 42.50 105 ALA A N 1
ATOM 828 C CA . ALA A 1 105 ? 12.492 -9.060 -19.510 1.00 42.50 105 ALA A CA 1
ATOM 829 C C . ALA A 1 105 ? 12.587 -10.530 -19.995 1.00 42.50 105 ALA A C 1
ATOM 831 O O . ALA A 1 105 ? 11.660 -11.021 -20.633 1.00 42.50 105 ALA A O 1
ATOM 832 N N . ALA A 1 106 ? 13.687 -11.242 -19.704 1.00 46.09 106 ALA A N 1
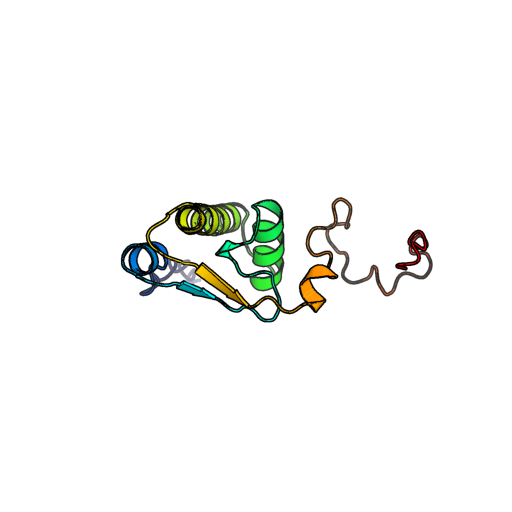ATOM 833 C CA . ALA A 1 106 ? 14.025 -12.519 -20.338 1.00 46.09 106 ALA A CA 1
ATOM 834 C C . ALA A 1 106 ? 14.445 -13.660 -19.389 1.00 46.09 106 ALA A C 1
ATOM 836 O O . ALA A 1 106 ? 14.919 -14.685 -19.876 1.00 46.09 106 ALA A O 1
ATOM 837 N N . TRP A 1 107 ? 14.278 -13.556 -18.062 1.00 46.03 107 TRP A N 1
ATOM 838 C CA . TRP A 1 107 ? 14.686 -14.661 -17.170 1.00 46.03 107 TRP A CA 1
ATOM 839 C C . TRP A 1 107 ? 13.869 -15.945 -17.417 1.00 46.03 107 TRP A C 1
ATOM 841 O O . TRP A 1 107 ? 14.422 -17.040 -17.390 1.00 46.03 107 TRP A O 1
ATOM 851 N N . TRP A 1 108 ? 12.585 -15.815 -17.771 1.00 46.31 108 TRP A N 1
ATOM 852 C CA . TRP A 1 108 ? 11.706 -16.933 -18.143 1.00 46.31 108 TRP A CA 1
ATOM 853 C C . TRP A 1 108 ? 11.994 -17.511 -19.542 1.00 46.31 108 TRP A C 1
ATOM 855 O O . TRP A 1 108 ? 11.397 -18.517 -19.914 1.00 46.31 108 TRP A O 1
ATOM 865 N N . ASN A 1 109 ? 12.900 -16.897 -20.318 1.00 42.75 109 ASN A N 1
ATOM 866 C CA . ASN A 1 109 ? 13.225 -17.303 -21.691 1.00 42.75 109 ASN A CA 1
ATOM 867 C C . ASN A 1 109 ? 14.740 -17.445 -21.946 1.00 42.75 109 ASN A C 1
ATOM 869 O O . ASN A 1 109 ? 15.188 -17.358 -23.088 1.00 42.75 109 ASN A O 1
ATOM 873 N N . THR A 1 110 ? 15.556 -17.632 -20.899 1.00 46.69 110 THR A N 1
ATOM 874 C CA . THR A 1 110 ? 17.000 -17.861 -21.073 1.00 46.69 110 THR A CA 1
ATOM 875 C C . THR A 1 110 ? 17.288 -19.369 -21.091 1.00 46.69 110 THR A C 1
ATOM 877 O O . THR A 1 110 ? 16.955 -20.041 -20.115 1.00 46.69 110 THR A O 1
ATOM 880 N N . PRO A 1 111 ? 17.950 -19.924 -22.129 1.00 49.06 111 PRO A N 1
ATOM 881 C CA . PRO A 1 111 ? 18.214 -21.367 -22.242 1.00 49.06 111 PRO A CA 1
ATOM 882 C C . PRO A 1 111 ? 19.052 -21.980 -21.104 1.00 49.06 111 PRO A C 1
ATOM 884 O O . PRO A 1 111 ? 19.080 -23.196 -20.975 1.00 49.06 111 PRO A O 1
ATOM 887 N N . ASN A 1 112 ? 19.716 -21.156 -20.283 1.00 50.84 112 ASN A N 1
ATOM 888 C CA . ASN A 1 112 ? 20.567 -21.570 -19.159 1.00 50.84 112 ASN A CA 1
ATOM 889 C C . ASN A 1 112 ? 20.230 -20.810 -17.861 1.00 50.84 112 ASN A C 1
ATOM 891 O O . ASN A 1 112 ? 21.130 -20.406 -17.123 1.00 50.84 112 ASN A O 1
ATOM 895 N N . ALA A 1 113 ? 18.946 -20.570 -17.576 1.00 51.22 113 ALA A N 1
ATOM 896 C CA . ALA A 1 113 ? 18.564 -20.127 -16.236 1.00 51.22 113 ALA A CA 1
ATOM 897 C C . ALA A 1 113 ? 19.019 -21.192 -15.212 1.00 51.22 113 ALA A C 1
ATOM 899 O O . ALA A 1 113 ? 18.741 -22.377 -15.430 1.00 51.22 113 ALA A O 1
ATOM 900 N N . PRO A 1 114 ? 19.732 -20.826 -14.125 1.00 44.66 114 PRO A N 1
ATOM 901 C CA . PRO A 1 114 ? 20.093 -21.790 -13.094 1.00 44.66 114 PRO A CA 1
ATOM 902 C C . PRO A 1 114 ? 18.803 -22.427 -12.582 1.00 44.66 114 PRO A C 1
ATOM 904 O O . PRO A 1 114 ? 17.874 -21.728 -12.176 1.00 44.66 114 PRO A O 1
ATOM 907 N N . THR A 1 115 ? 18.718 -23.754 -12.673 1.00 52.06 115 THR A N 1
ATOM 908 C CA . THR A 1 115 ? 17.554 -24.517 -12.223 1.00 52.06 115 THR A CA 1
ATOM 909 C C . THR A 1 115 ? 17.243 -24.111 -10.791 1.00 52.06 115 THR A C 1
ATOM 911 O O . THR A 1 115 ? 18.060 -24.347 -9.898 1.00 52.06 115 THR A O 1
ATOM 914 N N . SER A 1 116 ? 16.088 -23.471 -10.582 1.00 47.31 116 SER A N 1
ATOM 915 C CA . SER A 1 116 ? 15.584 -23.168 -9.242 1.00 47.31 116 SER A CA 1
ATOM 916 C C . SER A 1 116 ? 15.710 -24.423 -8.377 1.00 47.31 116 SER A C 1
ATOM 918 O O . SER A 1 116 ? 15.329 -25.502 -8.846 1.00 47.31 116 SER A O 1
ATOM 920 N N . PRO A 1 117 ? 16.240 -24.333 -7.143 1.00 39.84 117 PRO A N 1
ATOM 921 C CA . PRO A 1 117 ? 16.297 -25.489 -6.272 1.00 39.84 117 PRO A CA 1
ATOM 922 C C . PRO A 1 117 ? 14.861 -25.940 -6.031 1.00 39.84 117 PRO A C 1
ATOM 924 O O . PRO A 1 117 ? 14.057 -25.231 -5.426 1.00 39.84 117 PRO A O 1
ATOM 927 N N . SER A 1 118 ? 14.535 -27.117 -6.557 1.00 41.31 118 SER A N 1
ATOM 928 C CA . SER A 1 118 ? 13.264 -27.792 -6.364 1.00 41.31 118 SER A CA 1
ATOM 929 C C . SER A 1 118 ? 13.005 -27.940 -4.866 1.00 41.31 118 SER A C 1
ATOM 931 O O . SER A 1 118 ? 13.518 -28.857 -4.225 1.00 41.31 118 SER A O 1
ATOM 933 N N . ARG A 1 119 ? 12.216 -27.038 -4.283 1.00 46.69 119 ARG A N 1
ATOM 934 C CA . ARG A 1 119 ? 11.613 -27.260 -2.973 1.00 46.69 119 ARG A CA 1
ATOM 935 C C . ARG A 1 119 ? 10.187 -27.714 -3.202 1.00 46.69 119 ARG A C 1
ATOM 937 O O . ARG A 1 119 ? 9.296 -26.925 -3.491 1.00 46.69 119 ARG A O 1
ATOM 944 N N . SER A 1 120 ? 10.014 -29.026 -3.089 1.00 34.03 120 SER A N 1
ATOM 945 C CA . SER A 1 120 ? 8.726 -29.666 -2.879 1.00 34.03 120 SER A CA 1
ATOM 946 C C . SER A 1 120 ? 7.993 -28.947 -1.747 1.00 34.03 120 SER A C 1
ATOM 948 O O . SER A 1 120 ? 8.418 -29.015 -0.591 1.00 34.03 120 SER A O 1
ATOM 950 N N . PHE A 1 121 ? 6.909 -28.254 -2.080 1.00 40.47 121 PHE A N 1
ATOM 951 C CA . PHE A 1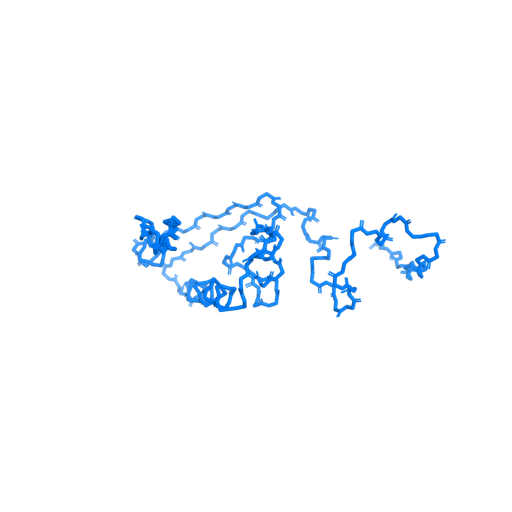 121 ? 5.902 -27.884 -1.100 1.00 40.47 121 PHE A CA 1
ATOM 952 C C . PHE A 1 121 ? 5.080 -29.138 -0.811 1.00 40.47 121 PHE A C 1
ATOM 954 O O . PHE A 1 121 ? 4.487 -29.721 -1.719 1.00 40.47 121 PHE A O 1
ATOM 961 N N . ARG A 1 122 ? 5.140 -29.583 0.440 1.00 38.62 122 ARG A N 1
ATOM 962 C CA . ARG A 1 122 ? 4.250 -30.589 1.009 1.00 38.62 122 ARG A CA 1
ATOM 963 C C . ARG A 1 122 ? 3.158 -29.872 1.787 1.00 38.62 122 ARG A C 1
ATOM 965 O O . ARG A 1 122 ? 3.480 -28.799 2.347 1.00 38.62 122 ARG A O 1
#

InterPro domains:
  IPR043917 Domain of unknown function DUF5753 [PF19054] (17-99)

pLDDT: mean 73.89, std 19.74, range [34.03, 94.44]